Protein AF-A0A259GZM6-F1 (afdb_monomer_lite)

pLDDT: mean 79.87, std 16.54, range [39.09, 97.38]

Secondary structure (DSSP, 8-state):
--------SSHHHHHHHTT-------------------PPPPHHHHHHHHHHHHHHHHHHHHHHTT----HHHHHHHHHHHHTS-HHHHHHHHHHHHTT----HHHHHHHHHHHHHHHHHHHHHHHHHHHHHHHHHHHHHHHHHHHHHHHHHHHHHHHHHHHHHHHHH-

Radius of gyration: 38.86 Å; chains: 1; bounding box: 97×46×96 Å

Foldseek 3Di:
DDDDDDDDDDPVVVCVVVVPDDDDDDDDDDDPPCPVPPPPDDPCNVCVVVVVVLVVQLVVVCVVQVHDDDPVSSVLSSCLSVVVPVVSVVVVVVCVVVVHGPDPVVVVVVVVVCVVPVVVVVVVVVVVVVVVVVVVVVVVVVVVVVVVVVVVVVVVVVVVVVVVVVVVD

Sequence (169 aa):
MTHDPSARGSRSRLLKWLGISGEDDQAEDSAPSEIANFRDPSAREIWLPAKRRLLGKVADFLIDHDLEVMPWTLEIAYDCVTGANPRLAQLILERTEEGKAITLPWLEQVMREEKGDGTAEQLVALMSRLEESLNDFAKTTSSARTATSEYGAALQQHVDDLEQVSRAG

Structure (mmCIF, N/CA/C/O backbone):
data_AF-A0A259GZM6-F1
#
_entry.id   AF-A0A259GZM6-F1
#
loop_
_atom_site.group_PDB
_atom_site.id
_atom_site.type_symbol
_atom_site.label_atom_id
_atom_site.label_alt_id
_atom_site.label_comp_id
_atom_site.label_asym_id
_atom_site.label_entity_id
_atom_site.label_seq_id
_atom_site.pdbx_PDB_ins_code
_atom_site.Cartn_x
_atom_site.Cartn_y
_atom_site.Cartn_z
_atom_site.occupancy
_atom_site.B_iso_or_equiv
_atom_site.auth_seq_id
_atom_site.auth_comp_id
_atom_site.auth_asym_id
_atom_site.auth_atom_id
_atom_site.pdbx_PDB_model_num
ATOM 1 N N . MET A 1 1 ? 60.320 2.907 53.662 1.00 44.66 1 MET A N 1
ATOM 2 C CA . MET A 1 1 ? 60.706 3.980 52.723 1.00 44.66 1 MET A CA 1
ATOM 3 C C . MET A 1 1 ? 60.635 3.412 51.323 1.00 44.66 1 MET A C 1
ATOM 5 O O . MET A 1 1 ? 61.448 2.549 51.043 1.00 44.66 1 MET A O 1
ATOM 9 N N . THR A 1 2 ? 59.662 3.840 50.520 1.00 40.75 2 THR A N 1
ATOM 10 C CA . THR A 1 2 ? 59.840 4.393 49.161 1.00 40.75 2 THR A CA 1
ATOM 11 C C . THR A 1 2 ? 58.462 4.672 48.558 1.00 40.75 2 THR A C 1
ATOM 13 O O . THR A 1 2 ? 57.501 3.946 48.787 1.00 40.75 2 THR A O 1
ATOM 16 N N . HIS A 1 3 ? 58.381 5.822 47.900 1.00 39.09 3 HIS A N 1
ATOM 17 C CA . HIS A 1 3 ? 57.187 6.532 47.469 1.00 39.09 3 HIS A CA 1
ATOM 18 C C . HIS A 1 3 ? 56.674 6.074 46.094 1.00 39.09 3 HIS A C 1
ATOM 20 O O . HIS A 1 3 ? 57.464 5.744 45.214 1.00 39.09 3 HIS A O 1
ATOM 26 N N . ASP A 1 4 ? 55.355 6.172 45.917 1.00 55.16 4 ASP A N 1
ATOM 27 C CA . ASP A 1 4 ? 54.661 6.406 44.641 1.00 55.16 4 ASP A CA 1
ATOM 28 C C . ASP A 1 4 ? 55.104 7.758 44.046 1.00 55.16 4 ASP A C 1
ATOM 30 O O . ASP A 1 4 ? 55.288 8.719 44.807 1.00 55.16 4 ASP A O 1
ATOM 34 N N . PRO A 1 5 ? 55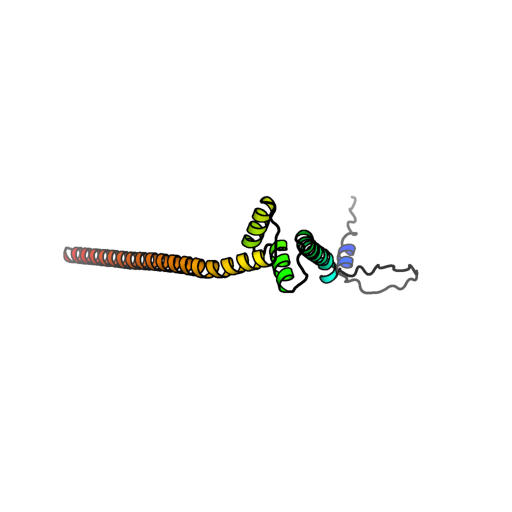.307 7.861 42.719 1.00 54.25 5 PRO A N 1
ATOM 35 C CA . PRO A 1 5 ? 54.498 8.849 42.003 1.00 54.25 5 PRO A CA 1
ATOM 36 C C . PRO A 1 5 ? 54.189 8.494 40.527 1.00 54.25 5 PRO A C 1
ATOM 38 O O . PRO A 1 5 ? 55.093 8.294 39.719 1.00 54.25 5 PRO A O 1
ATOM 41 N N . SER A 1 6 ? 52.919 8.653 40.131 1.00 43.69 6 SER A N 1
ATOM 42 C CA . SER A 1 6 ? 52.462 9.539 39.025 1.00 43.69 6 SER A CA 1
ATOM 43 C C . SER A 1 6 ? 51.495 8.911 38.011 1.00 43.69 6 SER A C 1
ATOM 45 O O . SER A 1 6 ? 51.855 8.567 36.887 1.00 43.69 6 SER A O 1
ATOM 47 N N . ALA A 1 7 ? 50.202 8.959 38.338 1.00 54.66 7 ALA A N 1
ATOM 48 C CA . ALA A 1 7 ? 49.117 9.018 37.361 1.00 54.66 7 ALA A CA 1
ATOM 49 C C . ALA A 1 7 ? 48.804 10.492 37.025 1.00 54.66 7 ALA A C 1
ATOM 51 O O . ALA A 1 7 ? 48.124 11.176 37.790 1.00 54.66 7 ALA A O 1
ATOM 52 N N . ARG A 1 8 ? 49.297 11.018 35.891 1.00 55.47 8 ARG A N 1
ATOM 53 C CA . ARG A 1 8 ? 49.018 12.416 35.476 1.00 55.47 8 ARG A CA 1
ATOM 54 C C . ARG A 1 8 ? 48.815 12.649 33.967 1.00 55.47 8 ARG A C 1
ATOM 56 O O . ARG A 1 8 ? 48.975 13.766 33.499 1.00 55.47 8 ARG A O 1
ATOM 63 N N . GLY A 1 9 ? 48.392 11.635 33.204 1.00 55.69 9 GLY A N 1
ATOM 64 C CA . GLY A 1 9 ? 48.219 11.750 31.740 1.00 55.69 9 GLY A CA 1
ATOM 65 C C . GLY A 1 9 ? 46.783 11.804 31.192 1.00 55.69 9 GLY A C 1
ATOM 66 O O . GLY A 1 9 ? 46.607 11.882 29.980 1.00 55.69 9 GLY A O 1
ATOM 67 N N . SER A 1 10 ? 45.734 11.708 32.020 1.00 58.06 10 SER A N 1
ATOM 68 C CA . SER A 1 10 ? 44.378 11.422 31.497 1.00 58.06 10 SER A CA 1
ATOM 69 C C . SER A 1 10 ? 43.428 12.619 31.387 1.00 58.06 10 SER A C 1
ATOM 71 O O . SER A 1 10 ? 42.413 12.518 30.703 1.00 58.06 10 SER A O 1
ATOM 73 N N . ARG A 1 11 ? 43.725 13.753 32.030 1.00 56.72 11 ARG A N 1
ATOM 74 C CA . ARG A 1 11 ? 42.794 14.899 32.084 1.00 56.72 11 ARG A CA 1
ATOM 75 C C . ARG A 1 11 ? 42.891 15.846 30.884 1.00 56.72 11 ARG A C 1
ATOM 77 O O . ARG A 1 11 ? 41.924 16.532 30.583 1.00 56.72 11 ARG A O 1
ATOM 84 N N . SER A 1 12 ? 44.009 15.840 30.161 1.00 59.00 12 SER A N 1
ATOM 85 C CA . SER A 1 12 ? 44.248 16.725 29.010 1.00 59.00 12 SER A CA 1
ATOM 86 C C . SER A 1 12 ? 43.485 16.318 27.743 1.00 59.00 12 SER A C 1
ATOM 88 O O . SER A 1 12 ? 43.173 17.163 26.911 1.00 59.00 12 SER A O 1
ATOM 90 N N . ARG A 1 13 ? 43.130 15.035 27.593 1.00 66.62 13 ARG A N 1
ATOM 91 C CA . ARG A 1 13 ? 42.451 14.524 26.386 1.00 66.62 13 ARG A CA 1
ATOM 92 C C . ARG A 1 13 ? 40.952 14.818 26.351 1.00 66.62 13 ARG A C 1
ATOM 94 O O . ARG A 1 13 ? 40.410 15.052 25.279 1.00 66.62 13 ARG A O 1
ATOM 101 N N . LEU A 1 14 ? 40.302 14.859 27.514 1.00 67.56 14 LEU A N 1
ATOM 102 C CA . LEU A 1 14 ? 38.870 15.165 27.610 1.00 67.56 14 LEU A CA 1
ATOM 103 C C . LEU A 1 14 ? 38.584 16.661 27.411 1.00 67.56 14 LEU A C 1
ATOM 105 O O . LEU A 1 14 ? 37.553 17.013 26.851 1.00 67.56 14 LEU A O 1
ATOM 109 N N . LEU A 1 15 ? 39.521 17.539 27.788 1.00 67.75 15 LEU A N 1
ATOM 110 C CA . LEU A 1 15 ? 39.392 18.983 27.560 1.00 67.75 15 LEU A CA 1
ATOM 111 C C . LEU A 1 15 ? 39.597 19.363 26.084 1.00 67.75 15 LEU A C 1
ATOM 113 O O . LEU A 1 15 ? 38.896 20.237 25.582 1.00 67.75 15 LEU A O 1
ATOM 117 N N . LYS A 1 16 ? 40.463 18.641 25.355 1.00 65.75 16 LYS A N 1
ATOM 118 C CA . LYS A 1 16 ? 40.638 18.822 23.902 1.00 65.75 16 LYS A CA 1
ATOM 119 C C . LYS A 1 16 ? 39.413 18.371 23.092 1.00 65.75 16 LYS A C 1
ATOM 121 O O . LYS A 1 16 ? 39.159 18.917 22.027 1.00 65.75 16 LYS A O 1
ATOM 126 N N . TRP A 1 17 ? 38.634 17.416 23.607 1.00 72.50 17 TRP A N 1
ATOM 127 C CA . TRP A 1 17 ? 37.367 16.992 22.995 1.00 72.50 17 TRP A CA 1
ATOM 128 C C . TRP A 1 17 ? 36.244 18.031 23.162 1.00 72.50 17 TRP A C 1
ATOM 130 O O . TRP A 1 17 ? 35.375 18.130 22.305 1.00 72.50 17 TRP A O 1
ATOM 140 N N . LEU A 1 18 ? 36.285 18.855 24.214 1.00 76.00 18 LEU A N 1
ATOM 141 C CA . LEU A 1 18 ? 35.260 19.874 24.476 1.00 76.00 18 LEU A CA 1
ATOM 142 C C . LEU A 1 18 ? 35.522 21.231 23.802 1.00 76.00 18 LEU A C 1
ATOM 144 O O . LEU A 1 18 ? 34.813 22.188 24.092 1.00 76.00 18 LEU A O 1
ATOM 148 N N . GLY A 1 19 ? 36.522 21.349 22.921 1.00 65.50 19 GLY A N 1
ATOM 149 C CA . GLY A 1 19 ? 36.785 22.598 22.190 1.00 65.50 19 GLY A CA 1
ATOM 150 C C . GLY A 1 19 ? 37.186 23.788 23.077 1.00 65.50 19 GLY A C 1
ATOM 151 O O . GLY A 1 19 ? 37.208 24.918 22.606 1.00 65.50 19 GLY A O 1
ATOM 152 N N . ILE A 1 20 ? 37.525 23.544 24.349 1.00 66.25 20 ILE A N 1
ATOM 153 C CA . ILE A 1 20 ? 37.994 2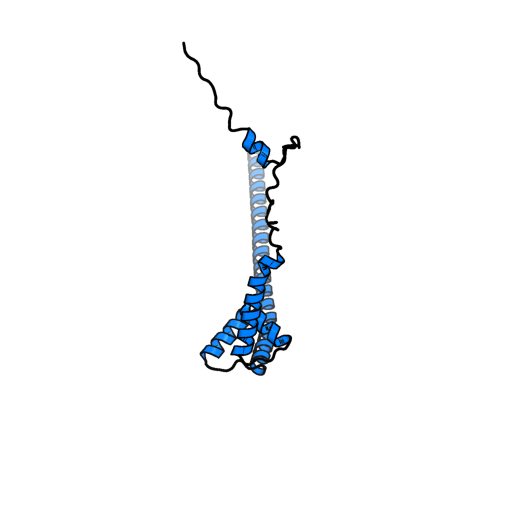4.548 25.318 1.00 66.25 20 ILE A CA 1
ATOM 154 C C . ILE A 1 20 ? 39.518 24.434 25.438 1.00 66.25 20 ILE A C 1
ATOM 156 O O . ILE A 1 20 ? 40.073 24.128 26.488 1.00 66.25 20 ILE A O 1
ATOM 160 N N . SER A 1 21 ? 40.230 24.641 24.337 1.00 54.56 21 SER A N 1
ATOM 161 C CA . SER A 1 21 ? 41.636 25.027 24.431 1.00 54.56 21 SER A CA 1
ATOM 162 C C . SER A 1 21 ? 41.800 26.265 23.579 1.00 54.56 21 SER A C 1
ATOM 164 O O . SER A 1 21 ? 41.838 26.176 22.356 1.00 54.56 21 SER A O 1
ATOM 166 N N . GLY A 1 22 ? 41.793 27.410 24.258 1.00 47.44 22 GLY A N 1
ATOM 167 C CA . GLY A 1 22 ? 42.158 28.682 23.664 1.00 47.44 22 GLY A CA 1
ATOM 168 C C . GLY A 1 22 ? 43.612 28.638 23.212 1.00 47.44 22 GLY A C 1
ATOM 169 O O . GLY A 1 22 ? 44.473 28.150 23.946 1.00 47.44 22 GLY A O 1
ATOM 170 N N . GLU A 1 23 ? 43.795 29.077 21.971 1.00 55.34 23 GLU A N 1
ATOM 171 C CA . GLU A 1 23 ? 44.961 29.741 21.391 1.00 55.34 23 GLU A CA 1
ATOM 172 C C . GLU A 1 23 ? 46.057 30.127 22.400 1.00 55.34 23 GLU A C 1
ATOM 174 O O . GLU A 1 23 ? 45.816 30.931 23.296 1.00 55.34 23 GLU A O 1
ATOM 179 N N . ASP A 1 24 ? 47.247 29.546 22.236 1.00 48.25 24 ASP A N 1
ATOM 180 C CA . ASP A 1 24 ? 48.529 30.265 22.146 1.00 48.25 24 ASP A CA 1
ATOM 181 C C . ASP A 1 24 ? 49.666 29.235 22.055 1.00 48.25 24 ASP A C 1
ATOM 183 O O . ASP A 1 24 ? 50.053 28.618 23.045 1.00 48.25 24 ASP A O 1
ATOM 187 N N . ASP A 1 25 ? 50.154 28.990 20.838 1.00 43.25 25 ASP A N 1
ATOM 188 C CA . ASP A 1 25 ? 51.561 29.249 20.519 1.00 43.25 25 ASP A CA 1
ATOM 189 C C . ASP A 1 25 ? 51.793 29.088 19.011 1.00 43.25 25 ASP A C 1
ATOM 191 O O . ASP A 1 25 ? 51.546 28.038 18.411 1.00 43.25 25 ASP A O 1
ATOM 195 N N . GLN A 1 26 ? 52.262 30.174 18.400 1.00 51.19 26 GLN A N 1
ATOM 196 C CA . GLN A 1 26 ? 52.793 30.203 17.046 1.00 51.19 26 GLN A CA 1
ATOM 197 C C . GLN A 1 26 ? 54.090 29.393 17.010 1.00 51.19 26 GLN A C 1
ATOM 199 O O . GLN A 1 26 ? 55.102 29.804 17.571 1.00 51.19 26 GLN A O 1
ATOM 204 N N . ALA A 1 27 ? 54.084 28.278 16.289 1.00 40.34 27 ALA A N 1
ATOM 205 C CA . ALA A 1 27 ? 55.297 27.712 15.723 1.00 40.34 27 ALA A CA 1
ATOM 206 C C . ALA A 1 27 ? 54.961 27.103 14.362 1.00 40.34 27 ALA A C 1
ATOM 208 O O . ALA A 1 27 ? 54.116 26.220 14.229 1.00 40.34 27 ALA A O 1
ATOM 209 N N . GLU A 1 28 ? 55.609 27.675 13.361 1.00 50.66 28 GLU A N 1
ATOM 210 C CA . GLU A 1 28 ? 55.562 27.357 11.948 1.00 50.66 28 GLU A CA 1
ATOM 211 C C . GLU A 1 28 ? 55.833 25.867 11.692 1.00 50.66 28 GLU A C 1
ATOM 213 O O . GLU A 1 28 ? 56.924 25.376 11.966 1.00 50.66 28 GLU A O 1
ATOM 218 N N . ASP A 1 29 ? 54.871 25.165 11.096 1.00 41.75 29 ASP A N 1
ATOM 219 C CA . ASP A 1 29 ? 55.180 24.206 10.037 1.00 41.75 29 ASP A CA 1
ATOM 220 C C . ASP A 1 29 ? 53.965 24.072 9.115 1.00 41.75 29 ASP A C 1
ATOM 222 O O . ASP A 1 29 ? 52.854 23.729 9.531 1.00 41.75 29 ASP A O 1
ATOM 226 N N . SER A 1 30 ? 54.164 24.429 7.851 1.00 48.12 30 SER A N 1
ATOM 227 C CA . SER A 1 30 ? 53.127 24.427 6.823 1.00 48.12 30 SER A CA 1
ATOM 228 C C . SER A 1 30 ? 52.871 22.996 6.356 1.00 48.12 30 SER A C 1
ATOM 230 O O . SER A 1 30 ? 53.301 22.594 5.279 1.00 48.12 30 SER A O 1
ATOM 232 N N . ALA A 1 31 ? 52.143 22.217 7.154 1.00 51.31 31 ALA A N 1
ATOM 233 C CA . ALA A 1 31 ? 51.480 21.023 6.654 1.00 51.31 31 ALA A CA 1
ATOM 234 C C . ALA A 1 31 ? 50.205 21.459 5.907 1.00 51.31 31 ALA A C 1
ATOM 236 O O . ALA A 1 31 ? 49.394 22.192 6.488 1.00 51.31 31 ALA A O 1
ATOM 237 N N . PRO A 1 32 ? 49.981 21.036 4.645 1.00 46.09 32 PRO A N 1
ATOM 238 C CA . PRO A 1 32 ? 48.704 21.261 3.992 1.00 46.09 32 PRO A CA 1
ATOM 239 C C . PRO A 1 32 ? 47.651 20.530 4.816 1.00 46.09 32 PRO A C 1
ATOM 241 O O . PRO A 1 32 ? 47.569 19.303 4.837 1.00 46.09 32 PRO A O 1
ATOM 244 N N . SER A 1 33 ? 46.879 21.314 5.558 1.00 49.94 33 SER A N 1
ATOM 245 C CA . SER A 1 33 ? 45.725 20.844 6.295 1.00 49.94 33 SER A CA 1
ATOM 246 C C . SER A 1 33 ? 44.650 20.511 5.267 1.00 49.94 33 SER A C 1
ATOM 248 O O . SER A 1 33 ? 43.721 21.285 5.050 1.00 49.94 33 SER A O 1
ATOM 250 N N . GLU A 1 34 ? 44.767 19.345 4.628 1.00 51.91 34 GLU A N 1
ATOM 251 C CA . GLU A 1 34 ? 43.624 18.624 4.075 1.00 51.91 34 GLU A CA 1
ATOM 252 C C . GLU A 1 34 ? 42.765 18.148 5.253 1.00 51.91 34 GLU A C 1
ATOM 254 O O . GLU A 1 34 ? 42.580 16.960 5.513 1.00 51.91 34 GLU A O 1
ATOM 259 N N . ILE A 1 35 ? 42.211 19.107 5.997 1.00 53.38 35 ILE A N 1
ATOM 260 C CA . ILE A 1 35 ? 40.964 18.886 6.703 1.00 53.38 35 ILE A CA 1
ATOM 261 C C . ILE A 1 35 ? 39.963 18.772 5.564 1.00 53.38 35 ILE A C 1
ATOM 263 O O . ILE A 1 35 ? 39.395 19.761 5.103 1.00 53.38 35 ILE A O 1
ATOM 267 N N . ALA A 1 36 ? 39.845 17.556 5.026 1.00 57.66 36 ALA A N 1
ATOM 268 C CA . ALA A 1 36 ? 38.730 17.168 4.198 1.00 57.66 36 ALA A CA 1
ATOM 269 C C . ALA A 1 36 ? 37.498 17.658 4.951 1.00 57.66 36 ALA A C 1
ATOM 271 O O . ALA A 1 36 ? 37.199 17.164 6.039 1.00 57.66 36 ALA A O 1
ATOM 272 N N . ASN A 1 37 ? 36.870 18.709 4.422 1.00 54.62 37 ASN A N 1
ATOM 273 C CA . ASN A 1 37 ? 35.615 19.234 4.919 1.00 54.62 37 ASN A CA 1
ATOM 274 C C . ASN A 1 37 ? 34.624 18.077 4.839 1.00 54.62 37 ASN A C 1
ATOM 276 O O . ASN A 1 37 ? 33.985 17.873 3.806 1.00 54.62 37 ASN A O 1
ATOM 280 N N . PHE A 1 38 ? 34.542 17.283 5.906 1.00 55.56 38 PHE A N 1
ATOM 281 C CA . PHE A 1 38 ? 33.559 16.233 6.081 1.00 55.56 38 PHE A CA 1
ATOM 282 C C . PHE A 1 38 ? 32.253 16.967 6.353 1.00 55.56 38 PHE A C 1
ATOM 284 O O . PHE A 1 38 ? 31.818 17.153 7.486 1.00 55.56 38 PHE A O 1
ATOM 291 N N . ARG A 1 39 ? 31.706 17.543 5.282 1.00 72.25 39 ARG A N 1
ATOM 292 C CA . ARG A 1 39 ? 30.411 18.187 5.302 1.00 72.25 39 ARG A CA 1
ATOM 293 C C . ARG A 1 39 ? 29.430 17.078 5.628 1.00 72.25 39 ARG A C 1
ATOM 295 O O . ARG A 1 39 ? 29.352 16.100 4.889 1.00 72.25 39 ARG A O 1
ATOM 302 N N . ASP A 1 40 ? 28.738 17.232 6.748 1.00 77.62 40 ASP A N 1
ATOM 303 C CA . ASP A 1 40 ? 27.696 16.299 7.150 1.00 77.62 40 ASP A CA 1
ATOM 304 C C . ASP A 1 40 ? 26.712 16.172 5.972 1.00 77.62 40 ASP A C 1
ATOM 306 O O . ASP A 1 40 ? 26.250 17.211 5.468 1.00 77.62 40 ASP A O 1
ATOM 310 N N . PRO A 1 41 ? 26.478 14.956 5.438 1.00 76.50 41 PRO A N 1
ATOM 311 C CA . PRO A 1 41 ? 25.668 14.785 4.248 1.00 76.50 41 PRO A CA 1
ATOM 312 C C . PRO A 1 41 ? 24.293 15.383 4.500 1.00 76.50 41 PRO A C 1
ATOM 314 O O . PRO A 1 41 ? 23.614 15.089 5.486 1.00 76.50 41 PRO A O 1
ATOM 317 N N . SER A 1 42 ? 23.875 16.255 3.592 1.00 82.31 42 SER A N 1
ATOM 318 C CA . SER A 1 42 ? 22.562 16.870 3.690 1.00 82.31 42 SER A CA 1
ATOM 319 C C . SER A 1 42 ? 21.489 15.783 3.635 1.00 82.31 42 SER A C 1
ATOM 321 O O . SER A 1 42 ? 21.638 14.781 2.932 1.00 82.31 42 SER A O 1
ATOM 323 N N . ALA A 1 43 ? 20.349 15.999 4.299 1.00 79.62 43 ALA A N 1
ATOM 324 C CA . ALA A 1 43 ? 19.211 15.080 4.203 1.00 79.62 43 ALA A CA 1
ATOM 325 C C . ALA A 1 43 ? 18.879 14.743 2.734 1.00 79.62 43 ALA A C 1
ATOM 327 O O . ALA A 1 43 ? 18.576 13.601 2.397 1.00 79.62 43 ALA A O 1
ATOM 328 N N . ARG A 1 44 ? 19.031 15.713 1.822 1.00 80.19 44 ARG A N 1
ATOM 329 C CA . ARG A 1 44 ? 18.854 15.504 0.383 1.00 80.19 44 ARG A CA 1
ATOM 330 C C . ARG A 1 44 ? 19.772 14.415 -0.180 1.00 80.19 44 ARG A C 1
ATOM 332 O O . ARG A 1 44 ? 19.295 13.609 -0.969 1.00 80.19 44 ARG A O 1
ATOM 339 N N . GLU A 1 45 ? 21.048 14.389 0.191 1.00 84.81 45 GLU A N 1
ATOM 340 C CA . GLU A 1 45 ? 22.022 13.393 -0.283 1.00 84.81 45 GLU A CA 1
ATOM 341 C C . GLU A 1 45 ? 21.720 11.997 0.267 1.00 84.81 45 GLU A C 1
ATOM 343 O O . GLU A 1 45 ? 21.855 11.015 -0.458 1.00 84.81 45 GLU A O 1
ATOM 348 N N . ILE A 1 46 ? 21.212 11.922 1.500 1.00 86.94 46 ILE A N 1
ATOM 349 C CA . ILE A 1 46 ? 20.800 10.667 2.141 1.00 86.94 46 ILE A CA 1
ATOM 350 C C . ILE A 1 46 ? 19.546 10.086 1.463 1.00 86.94 46 ILE A C 1
ATOM 352 O O . ILE A 1 46 ? 19.474 8.886 1.201 1.00 86.94 46 ILE A O 1
ATOM 356 N N . TRP A 1 47 ? 18.560 10.927 1.131 1.00 90.94 47 TRP A N 1
ATOM 357 C CA . TRP A 1 47 ? 17.283 10.489 0.546 1.00 90.94 47 TRP A CA 1
ATOM 358 C C . TRP A 1 47 ? 17.321 10.297 -0.976 1.00 90.94 47 TRP A C 1
ATOM 360 O O . TRP A 1 47 ? 16.465 9.603 -1.534 1.00 90.94 47 TRP A O 1
ATOM 370 N N . LEU A 1 48 ? 18.296 10.890 -1.674 1.00 92.88 48 LEU A N 1
ATOM 371 C CA . LEU A 1 48 ? 18.371 10.848 -3.137 1.00 92.88 48 LEU A CA 1
ATOM 372 C C . LEU A 1 48 ? 18.449 9.416 -3.708 1.00 92.88 48 LEU A C 1
ATOM 374 O O . LEU A 1 48 ? 17.723 9.150 -4.671 1.00 92.88 48 LEU A O 1
ATOM 378 N N . PRO A 1 49 ? 19.239 8.476 -3.150 1.00 93.88 49 PRO A N 1
ATOM 379 C CA . PRO A 1 49 ? 19.265 7.092 -3.621 1.00 93.88 49 PRO A CA 1
ATOM 380 C C . PRO A 1 49 ? 17.913 6.385 -3.470 1.00 93.88 49 PRO A C 1
ATOM 382 O O . PRO A 1 49 ? 17.452 5.736 -4.409 1.00 93.88 49 PRO A O 1
ATOM 385 N N . ALA A 1 50 ? 17.239 6.555 -2.328 1.00 92.75 50 ALA A N 1
ATOM 386 C CA . ALA A 1 50 ? 15.920 5.969 -2.085 1.00 92.75 50 ALA A CA 1
ATOM 387 C C . ALA A 1 50 ? 14.873 6.523 -3.064 1.00 92.75 50 ALA A C 1
ATOM 389 O O . ALA A 1 50 ? 14.117 5.759 -3.665 1.00 92.75 50 ALA A O 1
ATOM 390 N N . LYS A 1 51 ? 14.893 7.841 -3.301 1.00 93.25 51 LYS A N 1
ATOM 391 C CA . LYS A 1 51 ? 14.018 8.495 -4.280 1.00 93.25 51 LYS A CA 1
ATOM 392 C C . LYS A 1 51 ? 14.261 7.983 -5.701 1.00 93.25 51 LYS A C 1
ATOM 394 O O . LYS A 1 51 ? 13.305 7.711 -6.418 1.00 93.25 51 LYS A O 1
ATOM 399 N N . ARG A 1 52 ? 15.526 7.824 -6.108 1.00 96.44 52 ARG A N 1
ATOM 400 C CA . ARG A 1 52 ? 15.880 7.259 -7.423 1.00 96.44 52 ARG A CA 1
ATOM 401 C C . ARG A 1 52 ? 15.401 5.819 -7.568 1.00 96.44 52 ARG A C 1
ATOM 403 O O . ARG A 1 52 ? 14.853 5.480 -8.607 1.00 96.44 52 ARG A O 1
ATOM 410 N N . ARG A 1 53 ? 15.554 4.998 -6.524 1.00 96.06 53 ARG A N 1
ATOM 411 C CA . ARG A 1 53 ? 15.052 3.618 -6.516 1.00 96.06 53 ARG A CA 1
ATOM 412 C C . ARG A 1 53 ? 13.533 3.566 -6.663 1.00 96.06 53 ARG A C 1
ATOM 414 O O . ARG A 1 53 ? 13.037 2.732 -7.407 1.00 96.06 53 ARG A O 1
ATOM 421 N N . LEU A 1 54 ? 12.809 4.438 -5.962 1.00 95.56 54 LEU A N 1
ATOM 422 C CA . LEU A 1 54 ? 11.353 4.517 -6.068 1.00 95.56 54 LEU A CA 1
ATOM 423 C C . LEU A 1 54 ? 10.915 4.899 -7.485 1.00 95.56 54 LEU A C 1
ATOM 425 O O . LEU A 1 54 ? 10.078 4.218 -8.061 1.00 95.56 54 LEU A O 1
ATOM 429 N N . LEU A 1 55 ? 11.522 5.942 -8.058 1.00 96.81 55 LEU A N 1
ATOM 430 C CA . LEU A 1 55 ? 11.241 6.351 -9.436 1.00 96.81 55 LEU A CA 1
ATOM 431 C C . LEU A 1 55 ? 11.571 5.249 -10.448 1.00 96.81 55 LEU A C 1
ATOM 433 O O . LEU A 1 55 ? 10.808 5.065 -11.385 1.00 96.81 55 LEU A O 1
ATOM 437 N N . GLY A 1 56 ? 12.663 4.506 -10.237 1.00 97.38 56 GLY A N 1
ATOM 438 C CA . GLY A 1 56 ? 13.006 3.337 -11.051 1.00 97.38 56 GLY A CA 1
ATOM 439 C C . GLY A 1 56 ? 11.894 2.293 -11.033 1.00 97.38 56 GLY A C 1
ATOM 440 O O . GLY A 1 56 ? 11.372 1.960 -12.081 1.00 97.38 56 GLY A O 1
ATOM 441 N N . LYS A 1 57 ? 11.427 1.893 -9.845 1.00 97.00 57 LYS A N 1
ATOM 442 C CA . LYS A 1 57 ? 10.317 0.935 -9.716 1.00 97.00 57 LYS A CA 1
ATOM 443 C C . LYS A 1 57 ? 9.015 1.412 -10.368 1.00 97.00 57 LYS A C 1
ATOM 445 O O . LYS A 1 57 ? 8.285 0.605 -10.925 1.00 97.00 57 LYS A O 1
ATOM 450 N N . VAL A 1 58 ? 8.703 2.706 -10.262 1.00 96.94 58 VAL A N 1
ATOM 451 C CA . VAL A 1 58 ? 7.521 3.295 -10.918 1.00 96.94 58 VAL A CA 1
ATOM 452 C C . VAL A 1 58 ? 7.671 3.243 -12.437 1.00 96.94 58 VAL A C 1
ATOM 454 O O . VAL A 1 58 ? 6.714 2.915 -13.129 1.00 96.94 58 VAL A O 1
ATOM 457 N N . ALA A 1 59 ? 8.865 3.536 -12.956 1.00 96.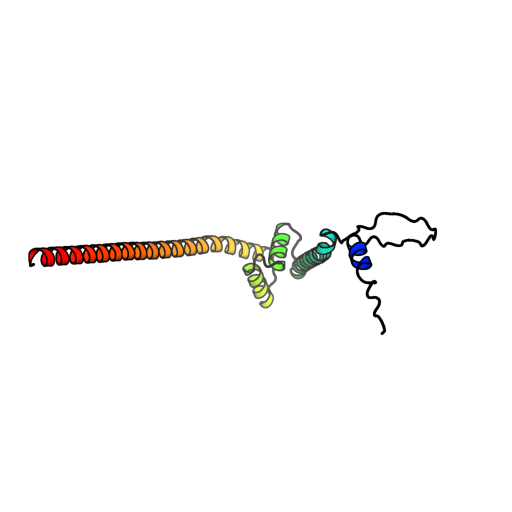62 59 ALA A N 1
ATOM 458 C CA . ALA A 1 59 ? 9.146 3.422 -14.381 1.00 96.62 59 ALA A CA 1
ATOM 459 C C . ALA A 1 59 ? 9.063 1.966 -14.862 1.00 96.62 59 ALA A C 1
ATOM 461 O O . ALA A 1 59 ? 8.404 1.718 -15.866 1.00 96.62 59 ALA A O 1
ATOM 462 N N . ASP A 1 60 ? 9.659 1.025 -14.124 1.00 96.06 60 ASP A N 1
ATOM 463 C CA . ASP A 1 60 ? 9.608 -0.411 -14.424 1.00 96.06 60 ASP A CA 1
ATOM 464 C C . ASP A 1 60 ? 8.150 -0.886 -14.516 1.00 96.06 60 ASP A C 1
ATOM 466 O O . ASP A 1 60 ? 7.761 -1.468 -15.519 1.00 96.06 60 ASP A O 1
ATOM 470 N N . PHE A 1 61 ? 7.302 -0.519 -13.547 1.00 94.81 61 PHE A N 1
ATOM 471 C CA . PHE A 1 61 ? 5.875 -0.859 -13.562 1.00 94.81 61 PHE A CA 1
ATOM 472 C C . PHE A 1 61 ? 5.141 -0.340 -14.808 1.00 94.81 61 PHE A C 1
ATOM 474 O O . PHE A 1 61 ? 4.340 -1.058 -15.403 1.00 94.81 61 PHE A O 1
ATOM 481 N N . LEU A 1 62 ? 5.387 0.912 -15.208 1.00 95.19 62 LEU A N 1
ATOM 482 C CA . LEU A 1 62 ? 4.747 1.479 -16.399 1.00 95.19 62 LEU A CA 1
ATOM 483 C C . LEU A 1 62 ? 5.212 0.768 -17.677 1.00 95.19 62 LEU A C 1
ATOM 485 O O . LEU A 1 62 ? 4.397 0.521 -18.560 1.00 95.19 62 LEU A O 1
ATOM 489 N N . ILE A 1 63 ? 6.499 0.421 -17.765 1.00 94.88 63 ILE A N 1
ATOM 490 C CA . ILE A 1 63 ? 7.088 -0.259 -18.926 1.00 94.88 63 ILE A CA 1
ATOM 491 C C . ILE A 1 63 ? 6.601 -1.709 -19.019 1.00 94.88 63 ILE A C 1
ATOM 493 O O . ILE A 1 63 ? 6.176 -2.135 -20.090 1.00 94.88 63 ILE A O 1
ATOM 497 N N . ASP A 1 64 ? 6.613 -2.448 -17.908 1.00 92.94 64 ASP A N 1
ATOM 498 C CA . ASP A 1 64 ? 6.210 -3.859 -17.847 1.00 92.94 64 ASP A CA 1
ATOM 499 C C . ASP A 1 64 ? 4.742 -4.067 -18.256 1.00 92.94 64 ASP A C 1
ATOM 501 O O . ASP A 1 64 ? 4.360 -5.137 -18.735 1.00 92.94 64 ASP A O 1
ATOM 505 N N . HIS A 1 65 ? 3.917 -3.032 -18.090 1.00 91.12 65 HIS A N 1
ATOM 506 C CA . HIS A 1 65 ? 2.495 -3.043 -18.418 1.00 91.12 65 HIS A CA 1
ATOM 507 C C . HIS A 1 65 ? 2.127 -2.209 -19.658 1.00 91.12 65 HIS A C 1
ATOM 509 O O . HIS A 1 65 ? 0.940 -2.075 -19.947 1.00 91.12 65 HIS A O 1
ATOM 515 N N . ASP A 1 66 ? 3.114 -1.679 -20.394 1.00 92.25 66 ASP A N 1
ATOM 516 C CA . ASP A 1 66 ? 2.923 -0.833 -21.588 1.00 92.25 66 ASP A CA 1
ATOM 517 C C . ASP A 1 66 ? 1.944 0.338 -21.351 1.00 92.25 66 ASP A C 1
ATOM 519 O O . ASP A 1 66 ? 1.056 0.641 -22.150 1.00 92.25 66 ASP A O 1
ATOM 523 N N . LEU A 1 67 ? 2.067 0.980 -20.185 1.00 92.94 67 LEU A N 1
ATOM 524 C CA . LEU A 1 67 ? 1.214 2.090 -19.772 1.00 92.94 67 LEU A CA 1
ATOM 525 C C . LEU A 1 67 ? 1.829 3.429 -20.192 1.00 92.94 67 LEU A C 1
ATOM 527 O O . LEU A 1 67 ? 2.984 3.733 -19.891 1.00 92.94 67 LEU A O 1
ATOM 531 N N . GLU A 1 68 ? 1.022 4.282 -20.825 1.00 93.00 68 GLU A N 1
ATOM 532 C CA . GLU A 1 68 ? 1.433 5.645 -21.169 1.00 93.00 68 GLU A CA 1
ATOM 533 C C . GLU A 1 68 ? 1.753 6.476 -19.918 1.00 93.00 68 GLU A C 1
ATOM 535 O O . GLU A 1 68 ? 1.097 6.354 -18.880 1.00 93.00 68 GLU A O 1
ATOM 540 N N . VAL A 1 69 ? 2.731 7.382 -20.023 1.00 94.94 69 VAL A N 1
ATOM 541 C CA . VAL A 1 69 ? 3.110 8.283 -18.925 1.00 94.94 69 VAL A CA 1
ATOM 542 C C . VAL A 1 69 ? 2.117 9.445 -18.846 1.00 94.94 69 VAL A C 1
ATOM 544 O O . VAL A 1 69 ? 2.274 10.475 -19.502 1.00 94.94 69 VAL A O 1
ATOM 547 N N . MET A 1 70 ? 1.098 9.284 -18.008 1.00 94.56 70 MET A N 1
ATOM 548 C CA . MET A 1 70 ? 0.065 10.275 -17.720 1.00 94.56 70 MET A CA 1
ATOM 549 C C . MET A 1 70 ? -0.014 10.522 -16.208 1.00 94.56 70 MET A C 1
ATOM 551 O O . MET A 1 70 ? 0.386 9.657 -15.430 1.00 94.56 70 MET A O 1
ATOM 555 N N . PRO A 1 71 ? -0.562 11.663 -15.746 1.00 94.88 71 PRO A N 1
ATOM 556 C CA . PRO A 1 71 ? -0.716 11.920 -14.312 1.00 94.88 71 PRO A CA 1
ATOM 557 C C . PRO A 1 71 ? -1.430 10.782 -13.570 1.00 94.88 71 PRO A C 1
ATOM 559 O O . PRO A 1 71 ? -0.986 10.367 -12.506 1.00 94.88 71 PRO A O 1
ATOM 562 N N . TRP A 1 72 ? -2.486 10.236 -14.178 1.00 93.69 72 TRP A N 1
ATOM 563 C CA . TRP A 1 72 ? -3.295 9.165 -13.600 1.00 93.69 72 TRP A CA 1
ATOM 564 C C . TRP A 1 72 ? -2.571 7.811 -13.533 1.00 93.69 72 TRP A C 1
ATOM 566 O O . TRP A 1 72 ? -2.620 7.127 -12.515 1.00 93.69 72 TRP A O 1
ATOM 576 N N . THR A 1 73 ? -1.854 7.419 -14.587 1.00 93.62 73 THR A N 1
ATOM 577 C CA . THR A 1 73 ? -1.096 6.156 -14.592 1.00 93.62 73 THR A CA 1
ATOM 578 C C . THR A 1 73 ? 0.100 6.215 -13.649 1.00 93.62 73 THR A C 1
ATOM 580 O O . THR A 1 73 ? 0.444 5.214 -13.024 1.00 93.62 73 THR A O 1
ATOM 583 N N . LEU A 1 74 ? 0.702 7.397 -13.493 1.00 95.75 74 LEU A N 1
ATOM 584 C CA . LEU A 1 74 ? 1.792 7.628 -12.553 1.00 95.75 74 LEU A CA 1
ATOM 585 C C . LEU A 1 74 ? 1.326 7.515 -11.094 1.00 95.75 74 LEU A C 1
ATOM 587 O O . LEU A 1 74 ? 2.059 6.973 -10.271 1.00 95.75 74 LEU A O 1
ATOM 591 N N . GLU A 1 75 ? 0.121 8.003 -10.790 1.00 94.50 75 GLU A N 1
ATOM 592 C CA . GLU A 1 75 ? -0.530 7.841 -9.484 1.00 94.50 75 GLU A CA 1
ATOM 593 C C . GLU A 1 75 ? -0.760 6.356 -9.173 1.00 94.50 75 GLU A C 1
ATOM 595 O O . GLU A 1 75 ? -0.277 5.862 -8.158 1.00 94.50 75 GLU A O 1
ATOM 600 N N . ILE A 1 76 ? -1.363 5.608 -10.105 1.00 93.62 76 ILE A N 1
ATOM 601 C CA . ILE A 1 76 ? -1.580 4.159 -9.958 1.00 93.62 76 ILE A CA 1
ATOM 602 C C . ILE A 1 76 ? -0.263 3.407 -9.737 1.00 93.62 76 ILE A C 1
ATOM 604 O O . ILE A 1 76 ? -0.154 2.586 -8.823 1.00 93.62 76 ILE A O 1
ATOM 608 N N . ALA A 1 77 ? 0.746 3.682 -10.564 1.00 94.38 77 ALA A N 1
ATOM 609 C CA . ALA A 1 77 ? 2.049 3.038 -10.460 1.00 94.38 77 ALA A CA 1
ATOM 610 C C . ALA A 1 77 ? 2.721 3.356 -9.117 1.00 94.38 77 ALA A C 1
ATOM 612 O O . ALA A 1 77 ? 3.280 2.471 -8.467 1.00 94.38 77 ALA A O 1
ATOM 613 N N . TYR A 1 78 ? 2.637 4.611 -8.671 1.00 95.69 78 TYR A N 1
ATOM 614 C CA . TYR A 1 78 ? 3.136 5.027 -7.367 1.00 95.69 78 TYR A CA 1
ATOM 615 C C . TYR A 1 78 ? 2.432 4.284 -6.227 1.00 95.69 78 TYR A C 1
ATOM 617 O O . TYR A 1 78 ? 3.111 3.748 -5.348 1.00 95.69 78 TYR A O 1
ATOM 625 N N . ASP A 1 79 ? 1.105 4.191 -6.259 1.00 93.44 79 ASP A N 1
ATOM 626 C CA . ASP A 1 79 ? 0.320 3.523 -5.220 1.00 93.44 79 ASP A CA 1
ATOM 627 C C . ASP A 1 79 ? 0.618 2.025 -5.146 1.00 93.44 79 ASP A C 1
ATOM 629 O O . ASP A 1 79 ? 0.763 1.477 -4.051 1.00 93.44 79 ASP A O 1
ATOM 633 N N . CYS A 1 80 ? 0.799 1.370 -6.295 1.00 92.00 80 CYS A N 1
ATOM 634 C CA . CYS A 1 80 ? 1.179 -0.041 -6.356 1.00 92.00 80 CYS A CA 1
ATOM 635 C C . CYS A 1 80 ? 2.596 -0.272 -5.814 1.00 92.00 80 CYS A C 1
ATOM 637 O O . CYS A 1 80 ? 2.825 -1.180 -5.017 1.00 92.00 80 CYS A O 1
ATOM 639 N N . VAL A 1 81 ? 3.557 0.571 -6.205 1.00 93.56 81 VAL A N 1
ATOM 640 C CA . VAL A 1 81 ? 4.967 0.430 -5.807 1.00 93.56 81 VAL A CA 1
ATOM 641 C C . VAL A 1 81 ? 5.192 0.763 -4.329 1.00 93.56 81 VAL A C 1
ATOM 643 O O . VAL A 1 81 ? 6.063 0.167 -3.686 1.00 93.56 81 VAL A O 1
ATOM 646 N N . THR A 1 82 ? 4.453 1.735 -3.794 1.00 93.88 82 THR A N 1
ATOM 647 C CA . THR A 1 82 ? 4.536 2.138 -2.381 1.00 93.88 82 THR A CA 1
ATOM 648 C C . THR A 1 82 ? 3.640 1.310 -1.466 1.00 93.88 82 THR A C 1
ATOM 650 O O . THR A 1 82 ? 3.853 1.320 -0.254 1.00 93.88 82 THR A O 1
ATOM 653 N N . GLY A 1 83 ? 2.681 0.572 -2.030 1.00 89.69 83 GLY A N 1
ATOM 654 C CA . GLY A 1 83 ? 1.679 -0.173 -1.276 1.00 89.69 83 GLY A CA 1
ATOM 655 C C . GLY A 1 83 ? 0.586 0.714 -0.675 1.00 89.69 83 GLY A C 1
ATOM 656 O O . GLY A 1 83 ? -0.064 0.293 0.279 1.00 89.69 83 GLY A O 1
ATOM 657 N N . ALA A 1 84 ? 0.381 1.928 -1.198 1.00 89.62 84 ALA A N 1
ATOM 658 C CA . ALA A 1 84 ? -0.685 2.823 -0.747 1.00 89.62 84 ALA A CA 1
ATOM 659 C C . ALA A 1 84 ? -2.083 2.256 -1.053 1.00 89.62 84 ALA A C 1
ATOM 661 O O . ALA A 1 84 ? -3.006 2.465 -0.268 1.00 89.62 84 ALA A O 1
ATOM 662 N N . ASN A 1 85 ? -2.219 1.480 -2.138 1.00 88.69 85 ASN A N 1
ATOM 663 C CA . ASN A 1 85 ? -3.430 0.722 -2.451 1.00 88.69 85 ASN A CA 1
ATOM 664 C C . ASN A 1 85 ? -3.133 -0.793 -2.548 1.00 88.69 85 ASN A C 1
ATOM 666 O O . ASN A 1 85 ? -2.804 -1.299 -3.627 1.00 88.69 85 ASN A O 1
ATOM 670 N N . PRO A 1 86 ? -3.242 -1.549 -1.436 1.00 88.69 86 PRO A N 1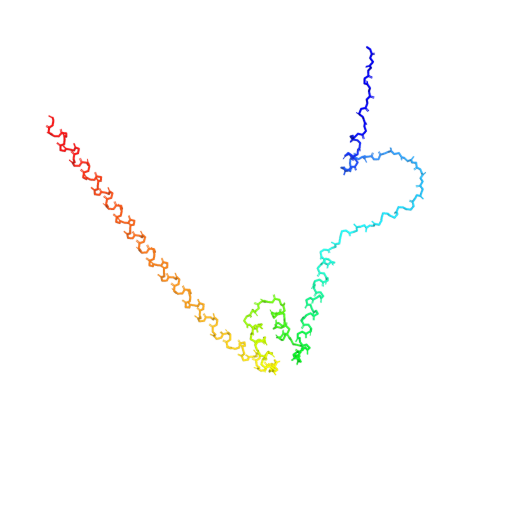
ATOM 671 C CA . PRO A 1 86 ? -2.957 -2.984 -1.429 1.00 88.69 86 PRO A CA 1
ATOM 672 C C . PRO A 1 86 ? -3.995 -3.806 -2.208 1.00 88.69 86 PRO A C 1
ATOM 674 O O . PRO A 1 86 ? -3.643 -4.838 -2.777 1.00 88.69 86 PRO A O 1
ATOM 677 N N . ARG A 1 87 ? -5.255 -3.349 -2.273 1.00 88.44 87 ARG A N 1
ATOM 678 C CA . ARG A 1 87 ? -6.326 -4.030 -3.019 1.00 88.44 87 ARG A CA 1
ATOM 679 C C . ARG A 1 87 ? -6.043 -3.983 -4.517 1.00 88.44 87 ARG A C 1
ATOM 681 O O . ARG A 1 87 ? -6.104 -5.014 -5.182 1.00 88.44 87 ARG A O 1
ATOM 688 N N . LEU A 1 88 ? -5.669 -2.813 -5.033 1.00 90.56 88 LEU A N 1
ATOM 689 C CA . LEU A 1 88 ? -5.267 -2.651 -6.429 1.00 90.56 88 LEU A CA 1
ATOM 690 C C . LEU A 1 88 ? -4.050 -3.518 -6.775 1.00 90.56 88 LEU A C 1
ATOM 692 O O . LEU A 1 88 ? -4.068 -4.218 -7.785 1.00 90.56 88 LEU A O 1
ATOM 696 N N . ALA A 1 89 ? -3.028 -3.528 -5.915 1.00 90.81 89 ALA A N 1
ATOM 697 C CA . ALA A 1 89 ? -1.842 -4.360 -6.115 1.00 90.81 89 ALA A CA 1
ATOM 698 C C . ALA A 1 89 ? -2.187 -5.861 -6.189 1.00 90.81 89 ALA A C 1
ATOM 700 O O . ALA A 1 89 ? -1.643 -6.575 -7.031 1.00 90.81 89 ALA A O 1
ATOM 701 N N . GLN A 1 90 ? -3.123 -6.332 -5.358 1.00 91.38 90 GLN A N 1
ATOM 702 C CA . GLN A 1 90 ? -3.588 -7.719 -5.386 1.00 91.38 90 GLN A CA 1
ATOM 703 C C . GLN A 1 90 ? -4.342 -8.057 -6.681 1.00 91.38 90 GLN A C 1
ATOM 705 O O . GLN A 1 90 ? -4.076 -9.095 -7.279 1.00 91.38 90 GLN A O 1
ATOM 710 N N . LEU A 1 91 ? -5.230 -7.173 -7.146 1.00 92.25 91 LEU A N 1
ATOM 711 C CA . LEU A 1 91 ? -5.967 -7.369 -8.401 1.00 92.25 91 LEU A CA 1
ATOM 712 C C . LEU A 1 91 ? -5.039 -7.392 -9.622 1.00 92.25 91 LEU A C 1
ATOM 714 O O . LEU A 1 91 ? -5.259 -8.157 -10.560 1.00 92.25 91 LEU A O 1
ATOM 718 N N . ILE A 1 92 ? -3.990 -6.566 -9.612 1.00 91.62 92 ILE A N 1
ATOM 719 C CA . ILE A 1 92 ? -2.953 -6.581 -10.651 1.00 91.62 92 ILE A CA 1
ATOM 720 C C . ILE A 1 92 ? -2.181 -7.901 -10.616 1.00 91.62 92 ILE A C 1
ATOM 722 O O . ILE A 1 92 ? -1.956 -8.489 -11.675 1.00 91.62 92 ILE A O 1
ATOM 726 N N . LEU A 1 93 ? -1.801 -8.383 -9.428 1.00 91.31 93 LEU A N 1
ATOM 727 C CA . LEU A 1 93 ? -1.096 -9.655 -9.274 1.00 91.31 93 LEU A CA 1
ATOM 728 C C . LEU A 1 93 ? -1.934 -10.822 -9.808 1.00 91.31 93 LEU A C 1
ATOM 730 O O . LEU A 1 93 ? -1.460 -11.546 -10.675 1.00 91.31 93 LEU A O 1
ATOM 734 N N . GLU A 1 94 ? -3.184 -10.948 -9.359 1.00 93.19 94 GLU A N 1
ATOM 735 C CA . GLU A 1 94 ? -4.110 -11.997 -9.804 1.00 93.19 94 GLU A CA 1
ATOM 736 C C . GLU A 1 94 ? -4.269 -11.979 -11.329 1.00 93.19 94 GLU A C 1
ATOM 738 O O . GLU A 1 94 ? -4.090 -12.991 -12.003 1.00 93.19 94 GLU A O 1
ATOM 743 N N . ARG A 1 95 ? -4.500 -10.798 -11.908 1.00 93.19 95 ARG A N 1
ATOM 744 C CA . ARG A 1 95 ? -4.641 -10.647 -13.358 1.00 93.19 95 ARG A CA 1
ATOM 745 C C . ARG A 1 95 ? -3.365 -11.003 -14.127 1.00 93.19 95 ARG A C 1
ATOM 747 O O . ARG A 1 95 ? -3.445 -11.556 -15.227 1.00 93.19 95 ARG A O 1
ATOM 754 N N . THR A 1 96 ? -2.203 -10.684 -13.561 1.00 91.06 96 THR A N 1
ATOM 755 C CA . THR A 1 96 ? -0.898 -11.023 -14.144 1.00 91.06 96 THR A CA 1
ATOM 756 C C . THR A 1 96 ? -0.650 -12.531 -14.080 1.00 91.06 96 THR A C 1
ATOM 758 O O . THR A 1 96 ? -0.173 -13.108 -15.056 1.00 91.06 96 THR A O 1
ATOM 761 N N . GLU A 1 97 ? -1.035 -13.194 -12.984 1.00 92.25 97 GLU A N 1
ATOM 762 C CA . GLU A 1 97 ? -0.981 -14.657 -12.838 1.00 92.25 97 GLU A CA 1
ATOM 763 C C . GLU A 1 97 ? -1.920 -15.373 -13.820 1.00 92.25 97 GLU A C 1
ATOM 765 O O . GLU A 1 97 ? -1.571 -16.417 -14.370 1.00 92.25 97 GLU A O 1
ATOM 770 N N . GLU A 1 98 ? -3.073 -14.776 -14.126 1.00 93.31 98 GLU A N 1
ATOM 771 C CA . GLU A 1 98 ? -3.979 -15.235 -15.184 1.00 93.31 98 GLU A CA 1
ATOM 772 C C . GLU A 1 98 ? -3.433 -15.004 -16.610 1.00 93.31 98 GLU A C 1
ATOM 774 O O . GLU A 1 98 ? -4.081 -15.383 -17.590 1.00 93.31 98 GLU A O 1
ATOM 779 N N . GLY A 1 99 ? -2.269 -14.358 -16.756 1.00 90.69 99 GLY A N 1
ATOM 780 C CA . GLY A 1 99 ? -1.655 -14.034 -18.045 1.00 90.69 99 GLY A CA 1
ATOM 781 C C . GLY A 1 99 ? -2.397 -12.952 -18.835 1.00 90.69 99 GLY A C 1
ATOM 782 O O . GLY A 1 99 ? -2.233 -12.852 -20.053 1.00 90.69 99 GLY A O 1
ATOM 783 N N . LYS A 1 100 ? -3.245 -12.153 -18.174 1.00 90.75 100 LYS A N 1
ATOM 784 C CA . LYS A 1 100 ? -4.017 -11.079 -18.811 1.00 90.75 100 LYS A CA 1
ATOM 785 C C . LYS A 1 100 ? -3.250 -9.759 -18.731 1.00 90.75 100 LYS A C 1
ATOM 787 O O . LYS A 1 100 ? -2.678 -9.413 -17.704 1.00 90.75 100 LYS A O 1
ATOM 792 N N . ALA A 1 101 ? -3.310 -8.973 -19.803 1.00 89.69 101 ALA A N 1
ATOM 793 C CA . ALA A 1 101 ? -2.680 -7.656 -19.835 1.00 89.69 101 ALA A CA 1
ATOM 794 C C . ALA A 1 101 ? -3.364 -6.655 -18.882 1.00 89.69 101 ALA A C 1
ATOM 796 O O . ALA A 1 101 ? -4.600 -6.624 -18.755 1.00 89.69 101 ALA A O 1
ATOM 797 N N . ILE A 1 102 ? -2.548 -5.802 -18.259 1.00 92.62 102 ILE A N 1
ATOM 798 C CA . ILE A 1 102 ? -2.980 -4.660 -17.448 1.00 92.62 102 ILE A CA 1
ATOM 799 C C . ILE A 1 102 ? -3.236 -3.476 -18.383 1.00 92.62 102 ILE A C 1
ATOM 801 O O . ILE A 1 102 ? -2.346 -2.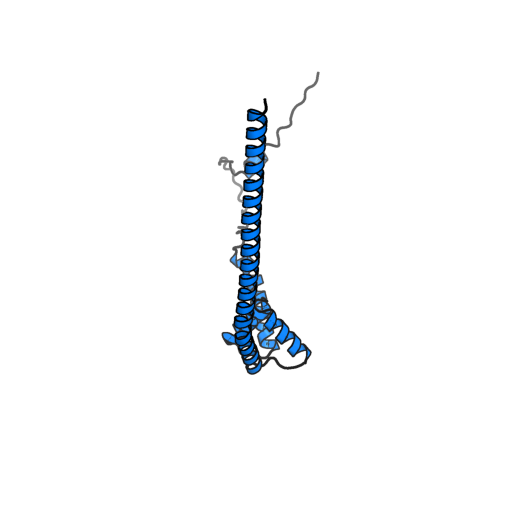700 -18.696 1.00 92.62 102 ILE A O 1
ATOM 805 N N . THR A 1 103 ? -4.462 -3.362 -18.885 1.00 90.88 103 THR A N 1
ATOM 806 C CA . THR A 1 103 ? -4.845 -2.304 -19.836 1.00 90.88 103 THR A CA 1
ATOM 807 C C . THR A 1 103 ? -5.507 -1.123 -19.128 1.00 90.88 103 THR A C 1
ATOM 809 O O . THR A 1 103 ? -6.235 -1.343 -18.157 1.00 90.88 103 THR A O 1
ATOM 812 N N . LEU A 1 104 ? -5.387 0.095 -19.670 1.00 88.62 104 LEU A N 1
ATOM 813 C CA . LEU A 1 104 ? -6.061 1.290 -19.129 1.00 88.62 104 LEU A CA 1
ATOM 814 C C . LEU A 1 104 ? -7.573 1.101 -18.897 1.00 88.62 104 LEU A C 1
ATOM 816 O O . LEU A 1 104 ? -8.018 1.384 -17.788 1.00 88.62 104 LEU A O 1
ATOM 820 N N . PRO A 1 105 ? -8.369 0.544 -19.837 1.00 90.62 105 PRO A N 1
ATOM 821 C CA . PRO A 1 105 ? -9.808 0.369 -19.613 1.00 90.62 105 PRO A CA 1
ATOM 822 C C . PRO A 1 105 ? -10.129 -0.564 -18.439 1.00 90.62 105 PRO A C 1
ATOM 824 O O . PRO A 1 105 ? -11.121 -0.377 -17.739 1.00 90.62 105 PRO A O 1
ATOM 827 N N . TRP A 1 106 ? -9.277 -1.564 -18.202 1.00 94.38 106 TRP A N 1
ATOM 828 C CA . TRP A 1 106 ? -9.422 -2.457 -17.055 1.00 94.38 106 TRP A CA 1
ATOM 829 C C . TRP A 1 106 ? -9.097 -1.740 -15.742 1.00 94.38 106 TRP A C 1
ATOM 831 O O . TRP A 1 106 ? -9.865 -1.852 -14.790 1.00 94.38 106 TRP A O 1
ATOM 841 N N . LEU A 1 107 ? -8.012 -0.958 -15.700 1.00 92.19 107 LEU A N 1
ATOM 842 C CA . LEU A 1 107 ? -7.684 -0.131 -14.534 1.00 92.19 107 LEU A CA 1
ATOM 843 C C . LEU A 1 107 ? -8.821 0.851 -14.214 1.00 92.19 107 LEU A C 1
ATOM 845 O O . LEU A 1 107 ? -9.219 0.977 -13.060 1.00 92.19 107 LEU A O 1
ATOM 849 N N . GLU A 1 108 ? -9.400 1.500 -15.228 1.00 90.69 108 GLU A N 1
ATOM 850 C CA . GLU A 1 108 ? -10.552 2.393 -15.051 1.00 90.69 108 GLU A CA 1
ATOM 851 C C . GLU A 1 108 ? -11.776 1.668 -14.483 1.00 90.69 108 GLU A C 1
ATOM 853 O O . GLU A 1 108 ? -12.493 2.227 -13.651 1.00 90.69 108 GLU A O 1
ATOM 858 N N . GLN A 1 109 ? -12.031 0.437 -14.933 1.00 90.19 109 GLN A N 1
ATOM 859 C CA . GLN A 1 109 ? -13.123 -0.381 -14.421 1.00 90.19 109 GLN A CA 1
ATOM 860 C C . GLN A 1 109 ? -12.909 -0.724 -12.942 1.00 90.19 109 GLN A C 1
ATOM 862 O O . GLN A 1 109 ? -13.795 -0.458 -12.132 1.00 90.19 109 GLN A O 1
ATOM 867 N N . VAL A 1 110 ? -11.723 -1.219 -12.580 1.00 90.62 110 VAL A N 1
ATOM 868 C CA . VAL A 1 110 ? -11.379 -1.564 -11.191 1.00 90.62 110 VAL A CA 1
ATOM 869 C C . VAL A 1 110 ? -11.510 -0.350 -10.269 1.00 90.62 110 VAL A C 1
ATOM 871 O O . VAL A 1 110 ? -12.129 -0.436 -9.212 1.00 90.62 110 VAL A O 1
ATOM 874 N N . MET A 1 111 ? -11.005 0.812 -10.690 1.00 85.75 111 MET A N 1
ATOM 875 C CA . MET A 1 111 ? -11.115 2.056 -9.916 1.00 85.75 111 MET A CA 1
ATOM 876 C C . MET A 1 111 ? -12.563 2.533 -9.753 1.00 85.75 111 MET A C 1
ATOM 878 O O . MET A 1 111 ? -12.912 3.172 -8.756 1.00 85.75 111 MET A O 1
ATOM 882 N N . ARG A 1 112 ? -13.424 2.262 -10.739 1.00 84.56 112 ARG A N 1
ATOM 883 C CA . ARG A 1 112 ? -14.851 2.599 -10.678 1.00 84.56 112 ARG A CA 1
ATOM 884 C C . ARG A 1 112 ? -15.593 1.695 -9.699 1.00 84.56 112 ARG A C 1
ATOM 886 O O . ARG A 1 112 ? -16.427 2.195 -8.950 1.00 84.56 112 ARG A O 1
ATOM 893 N N . GLU A 1 113 ? -15.274 0.405 -9.703 1.00 84.12 113 GLU A N 1
ATOM 894 C CA . GLU A 1 113 ? -15.818 -0.587 -8.771 1.00 84.12 113 GLU A CA 1
ATOM 895 C C . GLU A 1 113 ? -15.367 -0.286 -7.330 1.00 84.12 113 GLU A C 1
ATOM 897 O O . GLU A 1 113 ? -16.196 -0.207 -6.427 1.00 84.12 113 GLU A O 1
ATOM 902 N N . GLU A 1 114 ? -14.086 0.034 -7.117 1.00 76.50 114 GLU A N 1
ATOM 903 C CA . GLU A 1 114 ? -13.546 0.381 -5.793 1.00 76.50 114 GLU A CA 1
ATOM 904 C C . GLU A 1 114 ? -14.201 1.634 -5.186 1.00 76.50 114 GLU A C 1
ATOM 906 O O . GLU A 1 114 ? -14.560 1.648 -4.004 1.00 76.50 114 GLU A O 1
ATOM 911 N N . LYS A 1 115 ? -14.417 2.682 -5.996 1.00 69.44 115 LYS A N 1
ATOM 912 C CA . LYS A 1 115 ? -15.148 3.885 -5.560 1.00 69.44 115 LYS A CA 1
ATOM 913 C C . LYS A 1 115 ? -16.609 3.590 -5.208 1.00 69.44 115 LYS A C 1
ATOM 915 O O . LYS A 1 115 ? -17.177 4.304 -4.380 1.00 69.44 115 LYS A O 1
ATOM 920 N N . GLY A 1 116 ? -17.206 2.577 -5.835 1.00 64.06 116 GLY A N 1
ATOM 921 C CA . GLY A 1 116 ? -18.567 2.123 -5.555 1.00 64.06 116 GLY A CA 1
ATOM 922 C C . GLY A 1 116 ? -18.690 1.387 -4.219 1.00 64.06 116 GLY A C 1
ATOM 923 O O . GLY A 1 116 ? -19.599 1.691 -3.449 1.00 64.06 116 GLY A O 1
ATOM 924 N N . ASP A 1 117 ? -17.753 0.487 -3.913 1.00 60.94 117 ASP A N 1
ATOM 925 C CA . ASP A 1 117 ? -17.846 -0.405 -2.745 1.00 60.94 117 ASP A CA 1
ATOM 926 C C . ASP A 1 117 ? -17.347 0.235 -1.438 1.00 60.94 117 ASP A C 1
ATOM 928 O O . ASP A 1 117 ? -17.965 0.090 -0.379 1.00 60.94 117 ASP A O 1
ATOM 932 N N . GLY A 1 118 ? -16.241 0.987 -1.485 1.00 63.53 118 GLY A N 1
ATOM 933 C CA . GLY A 1 118 ? -15.509 1.364 -0.269 1.00 63.53 118 GLY A CA 1
ATOM 934 C C . GLY A 1 118 ? -16.254 2.318 0.669 1.00 63.53 118 GLY A C 1
ATOM 935 O O . GLY A 1 118 ? -16.030 2.294 1.879 1.00 63.53 118 GLY A O 1
ATOM 936 N N . THR A 1 119 ? -17.148 3.155 0.140 1.00 65.88 119 THR A N 1
ATOM 937 C CA . THR A 1 119 ? -17.899 4.122 0.957 1.00 65.88 119 THR A CA 1
ATOM 938 C C . THR A 1 119 ? -19.083 3.476 1.667 1.00 65.88 119 THR A C 1
ATOM 940 O O . THR A 1 119 ? -19.322 3.777 2.834 1.00 65.88 119 THR A O 1
ATOM 943 N N . ALA A 1 120 ? -19.790 2.563 1.001 1.00 67.31 120 ALA A N 1
ATOM 944 C CA . ALA A 1 120 ? -20.966 1.901 1.550 1.00 67.31 120 ALA A CA 1
ATOM 945 C C . ALA A 1 120 ? -20.589 0.912 2.662 1.00 67.31 120 ALA A C 1
ATOM 947 O O . ALA A 1 120 ? -21.189 0.939 3.737 1.00 67.31 120 ALA A O 1
ATOM 948 N N . GLU A 1 121 ? -19.553 0.098 2.450 1.00 71.56 121 GLU A N 1
ATOM 949 C CA . GLU A 1 121 ? -19.092 -0.884 3.439 1.00 71.56 121 GLU A CA 1
ATOM 950 C C . GLU A 1 121 ? -18.551 -0.219 4.713 1.00 71.56 121 GLU A C 1
ATOM 952 O O . GLU A 1 121 ? -18.861 -0.651 5.826 1.00 71.56 121 GLU A O 1
ATOM 957 N N . GLN A 1 122 ? -17.802 0.882 4.574 1.00 75.12 122 GLN A N 1
ATOM 958 C CA . GLN A 1 122 ? -17.324 1.658 5.724 1.00 75.12 122 GLN A CA 1
ATOM 959 C C . GLN A 1 122 ? -18.477 2.289 6.512 1.00 75.12 122 GLN A C 1
ATOM 961 O O . GLN A 1 122 ? -18.442 2.306 7.742 1.00 75.12 122 GLN A O 1
ATOM 966 N N . LEU A 1 123 ? -19.518 2.771 5.828 1.00 81.94 123 LEU A N 1
ATOM 967 C CA . LEU A 1 123 ? -20.701 3.342 6.474 1.00 81.94 123 LEU A CA 1
ATOM 968 C C . LEU A 1 123 ? -21.460 2.278 7.279 1.00 81.94 123 LEU A C 1
ATOM 970 O O . LEU A 1 123 ? -21.830 2.527 8.426 1.00 81.94 123 LEU A O 1
ATOM 974 N N . VAL A 1 124 ? -21.610 1.075 6.717 1.00 85.25 124 VAL A N 1
ATOM 975 C CA . VAL A 1 124 ? -22.221 -0.073 7.404 1.00 85.25 124 VAL A CA 1
ATOM 976 C C . VAL A 1 124 ? -21.405 -0.474 8.634 1.00 85.25 124 VAL A C 1
ATOM 978 O O . VAL A 1 124 ? -21.969 -0.628 9.714 1.00 85.25 124 VAL A O 1
ATOM 981 N N . ALA A 1 125 ? -20.077 -0.572 8.521 1.00 87.44 125 ALA A N 1
ATOM 982 C CA . ALA A 1 125 ? -19.216 -0.912 9.655 1.00 87.44 125 ALA A CA 1
ATOM 983 C C . ALA A 1 125 ? -19.293 0.127 10.792 1.00 87.44 125 ALA A C 1
ATOM 985 O O . ALA A 1 125 ? -19.310 -0.234 11.973 1.00 87.44 125 ALA A O 1
ATOM 986 N N . LEU A 1 126 ? -19.373 1.417 10.448 1.00 91.06 126 LEU A N 1
ATOM 987 C CA . LEU A 1 126 ? -19.544 2.493 11.427 1.00 91.06 126 LEU A CA 1
ATOM 988 C C . LEU A 1 126 ? -20.917 2.444 12.108 1.00 91.06 126 LEU A C 1
ATOM 990 O O . LEU A 1 126 ? -20.984 2.640 13.322 1.00 91.06 126 LEU A O 1
ATOM 994 N N . MET A 1 127 ? -21.988 2.152 11.362 1.00 89.62 127 MET A N 1
ATOM 995 C CA . MET A 1 127 ? -23.331 1.976 11.926 1.00 89.62 127 MET A CA 1
ATOM 996 C C . MET A 1 127 ? -23.377 0.809 12.916 1.00 89.62 127 MET A C 1
ATOM 998 O O . MET A 1 127 ? -23.818 1.002 14.047 1.00 89.62 127 MET A O 1
ATOM 1002 N N . SER A 1 128 ? -22.827 -0.353 12.553 1.00 92.88 128 SER A N 1
ATOM 1003 C CA . SER A 1 128 ? -22.781 -1.520 13.445 1.00 92.88 128 SER A CA 1
ATOM 1004 C C . SER A 1 128 ? -22.025 -1.230 14.745 1.00 92.88 128 SER A C 1
ATOM 1006 O O . SER A 1 128 ? -22.481 -1.583 15.832 1.00 92.88 128 SER A O 1
ATOM 1008 N N . ARG A 1 129 ? -20.889 -0.524 14.664 1.00 93.19 129 ARG A N 1
ATOM 1009 C CA . ARG A 1 129 ? -20.118 -0.135 15.855 1.00 93.19 129 ARG A CA 1
ATOM 1010 C C . ARG A 1 129 ? -20.869 0.872 16.732 1.00 93.19 129 ARG A C 1
ATOM 1012 O O . ARG A 1 129 ? -20.741 0.836 17.957 1.00 93.19 129 ARG A O 1
ATOM 1019 N N . LEU A 1 130 ? -21.634 1.780 16.123 1.00 94.56 130 LEU A N 1
ATOM 1020 C CA . LEU A 1 130 ? -22.465 2.732 16.858 1.00 94.56 130 LEU A CA 1
ATOM 1021 C C . LEU A 1 130 ? -23.569 2.003 17.633 1.00 94.56 130 LEU A C 1
ATOM 1023 O O . LEU A 1 130 ? -23.741 2.271 18.823 1.00 94.56 130 LEU A O 1
ATOM 1027 N N . GLU A 1 131 ? -24.263 1.066 16.985 1.00 94.31 131 GLU A N 1
ATOM 1028 C CA . GLU A 1 131 ? -25.303 0.238 17.606 1.00 94.31 131 GLU A CA 1
ATOM 1029 C C . GLU A 1 131 ? -24.763 -0.574 18.787 1.00 94.31 131 GLU A C 1
ATOM 1031 O O . GLU A 1 131 ? -25.366 -0.576 19.863 1.00 94.31 131 GLU A O 1
ATOM 1036 N N . GLU A 1 132 ? -23.594 -1.197 18.627 1.00 95.31 132 GLU A N 1
ATOM 1037 C CA . GLU A 1 132 ? -22.940 -1.948 19.699 1.00 95.31 132 GLU A CA 1
ATOM 1038 C C . GLU A 1 132 ? -22.588 -1.042 20.889 1.00 95.31 132 GLU A C 1
ATOM 1040 O O . GLU A 1 132 ? -22.947 -1.347 22.028 1.00 95.31 132 GLU A O 1
ATOM 1045 N N . SER A 1 133 ? -21.996 0.131 20.631 1.00 93.06 133 SER A N 1
ATOM 1046 C CA . SER A 1 133 ? -21.651 1.083 21.697 1.00 93.06 133 SER A CA 1
ATOM 1047 C C . SER A 1 133 ? -22.878 1.604 22.454 1.00 93.06 133 SER A C 1
ATOM 1049 O O . SER A 1 133 ? -22.827 1.776 23.6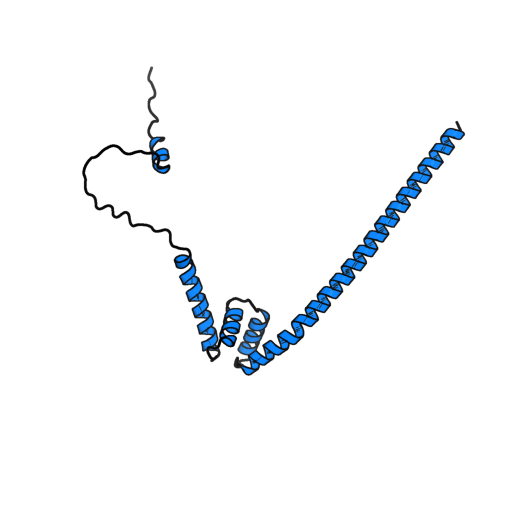73 1.00 93.06 133 SER A O 1
ATOM 1051 N N . LEU A 1 134 ? -23.998 1.823 21.753 1.00 94.38 134 LEU A N 1
ATOM 1052 C CA . LEU A 1 134 ? -25.252 2.263 22.359 1.00 94.38 134 LEU A CA 1
ATOM 1053 C C . LEU A 1 134 ? -25.861 1.164 23.227 1.00 94.38 134 LEU A C 1
ATOM 1055 O O . LEU A 1 134 ? -26.347 1.445 24.323 1.00 94.38 134 LEU A O 1
ATOM 1059 N N . ASN A 1 135 ? -25.805 -0.084 22.765 1.00 94.62 135 ASN A N 1
ATOM 1060 C CA . ASN A 1 135 ? -26.283 -1.231 23.523 1.00 94.62 135 ASN A CA 1
ATOM 1061 C C . ASN A 1 135 ? -25.459 -1.449 24.802 1.00 94.62 135 ASN A C 1
ATOM 1063 O O . ASN A 1 135 ? -26.026 -1.641 25.880 1.00 94.62 135 ASN A O 1
ATOM 1067 N N . ASP A 1 136 ? -24.133 -1.356 24.712 1.00 93.12 136 ASP A N 1
ATOM 1068 C CA . ASP A 1 136 ? -23.241 -1.499 25.865 1.00 93.12 136 ASP A CA 1
ATOM 1069 C C . ASP A 1 136 ? -23.384 -0.339 26.851 1.00 93.12 136 ASP A C 1
ATOM 1071 O O . ASP A 1 136 ? -23.422 -0.553 28.068 1.00 93.12 136 ASP A O 1
ATOM 1075 N N . PHE A 1 137 ? -23.550 0.888 26.350 1.00 93.12 137 PHE A N 1
ATOM 1076 C CA . PHE A 1 137 ? -23.828 2.052 27.185 1.00 93.12 137 PHE A CA 1
ATOM 1077 C C . PHE A 1 137 ? -25.170 1.920 27.919 1.00 93.12 137 PHE A C 1
ATOM 1079 O O . PHE A 1 137 ? -25.243 2.177 29.125 1.00 93.12 137 PHE A O 1
ATOM 1086 N N . ALA A 1 138 ? -26.223 1.473 27.226 1.00 93.00 138 ALA A N 1
ATOM 1087 C CA . ALA A 1 138 ? -27.539 1.250 27.820 1.00 93.00 138 ALA A CA 1
ATOM 1088 C C . ALA A 1 138 ? -27.493 0.164 28.906 1.00 93.00 138 ALA A C 1
ATOM 1090 O O . ALA A 1 138 ? -28.002 0.377 30.011 1.00 93.00 138 ALA A O 1
ATOM 1091 N N . LYS A 1 139 ? -26.822 -0.964 28.634 1.00 93.38 139 LYS A N 1
ATOM 1092 C CA . LYS A 1 139 ? -26.600 -2.034 29.619 1.00 93.38 139 LYS A CA 1
ATOM 1093 C C . LYS A 1 139 ? -25.840 -1.522 30.837 1.00 93.38 139 LYS A C 1
ATOM 1095 O O . LYS A 1 139 ? -26.315 -1.688 31.957 1.00 93.38 139 LYS A O 1
ATOM 1100 N N . THR A 1 140 ? -24.714 -0.845 30.623 1.00 92.94 140 THR A N 1
ATOM 1101 C CA . THR A 1 140 ? -23.868 -0.318 31.704 1.00 92.94 140 THR A CA 1
ATOM 1102 C C . THR A 1 140 ? -24.632 0.681 32.572 1.00 92.94 140 THR A C 1
ATOM 1104 O O . THR A 1 140 ? -24.594 0.595 33.798 1.00 92.94 140 THR A O 1
ATOM 1107 N N . THR A 1 141 ? -25.394 1.585 31.950 1.00 93.06 141 THR A N 1
ATOM 1108 C CA . THR A 1 141 ? -26.228 2.567 32.659 1.00 93.06 141 THR A CA 1
ATOM 1109 C C . THR A 1 141 ? -27.319 1.883 33.483 1.00 93.06 141 THR A C 1
ATOM 1111 O O . THR A 1 141 ? -27.544 2.244 34.641 1.00 93.06 141 THR A O 1
ATOM 1114 N N . SER A 1 142 ? -27.975 0.860 32.925 1.00 90.38 142 SER A N 1
ATOM 1115 C CA . SER A 1 142 ? -28.983 0.077 33.645 1.00 90.38 142 SER A CA 1
ATOM 1116 C C . SER A 1 142 ? -28.381 -0.676 34.834 1.00 90.38 142 SER A C 1
ATOM 1118 O O . SER A 1 142 ? -28.950 -0.657 35.928 1.00 90.38 142 SER A O 1
ATOM 1120 N N . SER A 1 143 ? -27.214 -1.300 34.657 1.00 89.62 143 SER A N 1
ATOM 1121 C CA . SER A 1 143 ? -26.496 -1.993 35.731 1.00 89.62 143 SER A CA 1
ATOM 1122 C C . SER A 1 143 ? -26.066 -1.033 36.840 1.00 89.62 143 SER A C 1
ATOM 1124 O O . SER A 1 143 ? -26.300 -1.323 38.010 1.00 89.62 143 SER A O 1
ATOM 1126 N N . ALA A 1 144 ? -25.525 0.141 36.498 1.00 90.25 144 ALA A N 1
ATOM 1127 C CA . ALA A 1 144 ? -25.141 1.160 37.476 1.00 90.25 144 ALA A CA 1
ATOM 1128 C C . ALA A 1 144 ? -26.346 1.676 38.282 1.00 90.25 144 ALA A C 1
ATOM 1130 O O . ALA A 1 144 ? -26.270 1.832 39.505 1.00 90.25 144 ALA A O 1
ATOM 1131 N N . ARG A 1 145 ? -27.484 1.898 37.608 1.00 89.31 145 ARG A N 1
ATOM 1132 C CA . ARG A 1 145 ? -28.736 2.296 38.263 1.00 89.31 145 ARG A CA 1
ATOM 1133 C C . ARG A 1 145 ? -29.238 1.215 39.219 1.00 89.31 145 ARG A C 1
ATOM 1135 O O . ARG A 1 145 ? -29.618 1.539 40.341 1.00 89.31 145 ARG A O 1
ATOM 1142 N N . THR A 1 146 ? -29.214 -0.043 38.784 1.00 88.38 146 THR A N 1
ATOM 1143 C CA . THR A 1 146 ? -29.649 -1.193 39.592 1.00 88.38 146 THR A CA 1
ATOM 1144 C C . THR A 1 146 ? -28.770 -1.338 40.831 1.00 88.38 146 THR A C 1
ATOM 1146 O O . THR A 1 146 ? -29.292 -1.310 41.942 1.00 88.38 146 THR A O 1
ATOM 1149 N N . ALA A 1 147 ? -27.444 -1.333 40.661 1.00 86.69 147 ALA A N 1
ATOM 1150 C CA . ALA A 1 147 ? -26.498 -1.412 41.771 1.00 86.69 147 ALA A CA 1
ATOM 1151 C C . ALA A 1 147 ? -26.705 -0.275 42.784 1.00 86.69 147 ALA A C 1
ATOM 1153 O O . ALA A 1 147 ? -26.765 -0.513 43.984 1.00 86.69 147 ALA A O 1
ATOM 1154 N N . THR A 1 148 ? -26.893 0.963 42.316 1.00 84.38 148 THR A N 1
ATOM 1155 C CA . THR A 1 148 ? -27.146 2.109 43.208 1.00 84.38 148 THR A CA 1
ATOM 1156 C C . THR A 1 148 ? -28.458 1.949 43.979 1.00 84.38 148 THR A C 1
ATOM 1158 O O . THR A 1 148 ? -28.517 2.275 45.163 1.00 84.38 148 THR A O 1
ATOM 1161 N N . SER A 1 149 ? -29.506 1.424 43.334 1.00 84.69 149 SER A N 1
ATOM 1162 C CA . SER A 1 149 ? -30.782 1.161 44.006 1.00 84.69 149 SER A CA 1
ATOM 1163 C C . SER A 1 149 ? -30.682 0.045 45.048 1.00 84.69 149 SER A C 1
ATOM 1165 O O . SER A 1 149 ? -31.241 0.188 46.131 1.00 84.69 149 SER A O 1
ATOM 1167 N N . GLU A 1 150 ? -29.917 -1.015 44.768 1.00 84.00 150 GLU A N 1
ATOM 1168 C CA . GLU A 1 150 ? -29.670 -2.119 45.703 1.00 84.00 150 GLU A CA 1
ATOM 1169 C C . GLU A 1 150 ? -28.845 -1.659 46.908 1.00 84.00 150 GLU A C 1
ATOM 1171 O O . GLU A 1 150 ? -29.209 -1.947 48.047 1.00 84.00 150 GLU A O 1
ATOM 1176 N N . TYR A 1 151 ? -27.789 -0.869 46.683 1.00 77.38 151 TYR A N 1
ATOM 1177 C CA . TYR A 1 151 ? -27.025 -0.252 47.769 1.00 77.38 151 TYR A CA 1
ATOM 1178 C C . TYR A 1 151 ? -27.885 0.697 48.611 1.00 77.38 151 TYR A C 1
ATOM 1180 O O . TYR A 1 151 ? -27.800 0.671 49.837 1.00 77.38 151 TYR A O 1
ATOM 1188 N N . GLY A 1 152 ? -28.738 1.509 47.979 1.00 83.38 152 GLY A N 1
ATOM 1189 C CA . GLY A 1 152 ? -29.675 2.385 48.686 1.00 83.38 152 GLY A CA 1
ATOM 1190 C C . GLY A 1 152 ? -30.672 1.605 49.548 1.00 83.38 152 GLY A C 1
ATOM 1191 O O . GLY A 1 152 ? -30.891 1.962 50.703 1.00 83.38 152 GLY A O 1
ATOM 1192 N N . ALA A 1 153 ? -31.221 0.508 49.020 1.00 83.12 153 ALA A N 1
ATOM 1193 C CA . ALA A 1 153 ? -32.111 -0.378 49.766 1.00 83.12 153 ALA A CA 1
ATOM 1194 C C . ALA A 1 153 ? -31.397 -1.056 50.949 1.00 83.12 153 ALA A C 1
ATOM 1196 O O . ALA A 1 153 ? -31.945 -1.101 52.048 1.00 83.12 153 ALA A O 1
ATOM 1197 N N . ALA A 1 154 ? -30.157 -1.518 50.755 1.00 82.00 154 ALA A N 1
ATOM 1198 C CA . ALA A 1 154 ? -29.355 -2.125 51.816 1.00 82.00 154 ALA A CA 1
ATOM 1199 C C . ALA A 1 154 ? -29.019 -1.130 52.942 1.00 82.00 154 ALA A C 1
ATOM 1201 O O . ALA A 1 154 ? -29.070 -1.489 54.117 1.00 82.00 154 ALA A O 1
ATOM 1202 N N . LEU A 1 155 ? -28.713 0.129 52.601 1.00 83.94 155 LEU A N 1
ATOM 1203 C CA . LEU A 1 155 ? -28.499 1.188 53.591 1.00 83.94 155 LEU A CA 1
ATOM 1204 C C . LEU A 1 155 ? -29.773 1.496 54.381 1.00 83.94 155 LEU A C 1
ATOM 1206 O O . LEU A 1 155 ? -29.701 1.634 55.598 1.00 83.94 155 LEU A O 1
ATOM 1210 N N . GLN A 1 156 ? -30.928 1.565 53.711 1.00 80.62 156 GLN A N 1
ATOM 1211 C CA . GLN A 1 156 ? -32.209 1.803 54.377 1.00 80.62 156 GLN A CA 1
ATOM 1212 C C . GLN A 1 156 ? -32.527 0.686 55.377 1.00 80.62 156 GLN A C 1
ATOM 1214 O O . GLN A 1 156 ? -32.834 0.966 56.530 1.00 80.62 156 GLN A O 1
ATOM 1219 N N . GLN A 1 157 ? -32.357 -0.573 54.966 1.00 81.88 157 GLN A N 1
ATOM 1220 C CA . GLN A 1 157 ? -32.577 -1.724 55.838 1.00 81.88 157 GLN A CA 1
ATOM 1221 C C . GLN A 1 157 ? -31.650 -1.706 57.063 1.00 81.88 157 GLN A C 1
ATOM 1223 O O . GLN A 1 157 ? -32.094 -1.948 58.180 1.00 81.88 157 GLN A O 1
ATOM 1228 N N . HIS A 1 158 ? -30.375 -1.353 56.878 1.00 79.00 158 HIS A N 1
ATOM 1229 C CA . HIS A 1 158 ? -29.419 -1.268 57.982 1.00 79.00 158 HIS A CA 1
ATOM 1230 C C . HIS A 1 158 ? -29.732 -0.118 58.961 1.00 79.00 158 HIS A C 1
ATOM 1232 O O . HIS A 1 158 ? -29.391 -0.202 60.142 1.00 79.00 158 HIS A O 1
ATOM 1238 N N . VAL A 1 159 ? -30.355 0.968 58.491 1.00 85.38 159 VAL A N 1
ATOM 1239 C CA . VAL A 1 159 ? -30.841 2.062 59.350 1.00 85.38 159 VAL A CA 1
ATOM 1240 C C . VAL A 1 159 ? -32.079 1.623 60.129 1.00 85.38 159 VAL A C 1
ATOM 1242 O O . VAL A 1 159 ? -32.119 1.809 61.344 1.00 85.38 159 VAL A O 1
ATOM 1245 N N . ASP A 1 160 ? -33.042 0.986 59.463 1.00 81.94 160 ASP A N 1
ATOM 1246 C CA . ASP A 1 160 ? -34.270 0.495 60.094 1.00 81.94 160 ASP A CA 1
ATOM 1247 C C . ASP A 1 160 ? -33.958 -0.541 61.200 1.00 81.94 160 ASP A C 1
ATOM 1249 O O . ASP A 1 160 ? -34.547 -0.496 62.286 1.00 81.94 160 ASP A O 1
ATOM 1253 N N . ASP A 1 161 ? -32.977 -1.423 60.969 1.00 78.88 161 ASP A N 1
ATOM 1254 C CA . ASP A 1 161 ? -32.491 -2.395 61.958 1.00 78.88 161 ASP A CA 1
ATOM 1255 C C . ASP A 1 161 ? -31.856 -1.703 63.184 1.00 78.88 161 ASP A C 1
ATOM 1257 O O . ASP A 1 161 ? -32.109 -2.093 64.328 1.00 78.88 161 ASP A O 1
ATOM 1261 N N . LEU A 1 162 ? -31.068 -0.638 62.977 1.00 81.19 162 LEU A N 1
ATOM 1262 C CA . LEU A 1 162 ? -30.464 0.144 64.066 1.00 81.19 162 LEU A CA 1
ATOM 1263 C C . LEU A 1 162 ? -31.519 0.881 64.909 1.00 81.19 162 LEU A C 1
ATOM 1265 O O . LEU A 1 162 ? -31.403 0.915 66.137 1.00 81.19 162 LEU A O 1
ATOM 1269 N N . GLU A 1 163 ? -32.557 1.437 64.279 1.00 75.19 163 GLU A N 1
ATOM 1270 C CA . GLU A 1 163 ? -33.663 2.103 64.983 1.00 75.19 163 GLU A CA 1
ATOM 1271 C C . GLU A 1 163 ? -34.512 1.125 65.811 1.00 75.19 163 GLU A C 1
ATOM 1273 O O . GLU A 1 163 ? -34.973 1.467 66.906 1.00 75.19 163 GLU A O 1
ATOM 1278 N N . GLN A 1 164 ? -34.716 -0.105 65.326 1.00 73.25 164 GLN A N 1
ATOM 1279 C CA . GLN A 1 164 ? -35.409 -1.141 66.099 1.00 73.25 164 GLN A CA 1
ATOM 1280 C C . GLN A 1 164 ? -34.605 -1.574 67.325 1.00 73.25 164 GLN A C 1
ATOM 1282 O O . GLN A 1 164 ? -35.168 -1.677 68.418 1.00 73.25 164 GLN A O 1
ATOM 1287 N N . VAL A 1 165 ? -33.292 -1.776 67.172 1.00 73.56 165 VAL A N 1
ATOM 1288 C CA . VAL A 1 165 ? -32.408 -2.151 68.286 1.00 73.56 165 VAL A CA 1
ATOM 1289 C C . VAL A 1 165 ? -32.352 -1.046 69.346 1.00 73.56 165 VAL A C 1
ATOM 1291 O O . VAL A 1 165 ? -32.387 -1.355 70.535 1.00 73.56 165 VAL A O 1
ATOM 1294 N N . SER A 1 166 ? -32.349 0.234 68.954 1.00 67.56 166 SER A N 1
ATOM 1295 C CA . SER A 1 166 ? -32.327 1.347 69.917 1.00 67.56 166 SER A CA 1
ATOM 1296 C C . SER A 1 166 ? -33.651 1.555 70.661 1.00 67.56 166 SER A C 1
ATOM 1298 O O . SER A 1 166 ? -33.657 2.163 71.726 1.00 67.56 166 SER A O 1
ATOM 1300 N N . ARG A 1 167 ? -34.788 1.119 70.101 1.00 64.31 167 ARG A N 1
ATOM 1301 C CA . ARG A 1 167 ? -36.098 1.179 70.777 1.00 64.31 167 ARG A CA 1
ATOM 1302 C C . ARG A 1 167 ? -36.349 0.006 71.721 1.00 64.31 167 ARG A C 1
ATOM 1304 O O . ARG A 1 167 ? -37.211 0.123 72.586 1.00 64.31 167 ARG A O 1
ATOM 1311 N N . ALA A 1 168 ? -35.662 -1.115 71.520 1.00 63.94 168 ALA A N 1
ATOM 1312 C CA . ALA A 1 168 ? -35.872 -2.347 72.277 1.00 63.94 168 ALA A CA 1
ATOM 1313 C C . ALA A 1 168 ? -34.948 -2.505 73.504 1.00 63.94 168 ALA A C 1
ATOM 1315 O O . ALA A 1 168 ? -35.125 -3.469 74.251 1.00 63.94 168 ALA A O 1
ATOM 1316 N N . GLY A 1 169 ? -33.983 -1.597 73.704 1.00 46.16 169 GLY A N 1
ATOM 1317 C CA . GLY A 1 169 ? -33.108 -1.540 74.884 1.00 46.16 169 GLY A CA 1
ATOM 1318 C C . GLY A 1 169 ? -33.378 -0.319 75.746 1.00 46.16 169 GLY A C 1
ATOM 1319 O O . GLY A 1 169 ? -34.128 -0.461 76.735 1.00 46.16 169 GLY A O 1
#